Protein AF-A0A1Z1VTU1-F1 (afdb_monomer_lite)

InterPro domains:
  IPR014729 Rossmann-like alpha/beta/alpha sandwich fold [G3DSA:3.40.50.620] (1-126)
  IPR020058 Glutamyl/glutaminyl-tRNA synthetase, class Ib, catalytic domain [PF00749] (2-124)
  IPR050132 Glutamine/Glutamate--tRNA Ligase [PTHR43097] (2-126)

pLDDT: mean 95.73, std 4.31, range [68.19, 98.81]

Structure (mmCIF, N/CA/C/O backbone):
data_AF-A0A1Z1VTU1-F1
#
_entry.id   AF-A0A1Z1VTU1-F1
#
loop_
_atom_site.group_PDB
_atom_site.id
_atom_site.type_symbol
_atom_site.label_atom_id
_atom_site.label_alt_id
_atom_site.label_comp_id
_atom_site.label_asym_id
_atom_site.label_entity_id
_atom_site.label_seq_id
_atom_site.pdbx_PDB_ins_code
_atom_site.Cartn_x
_atom_site.Cartn_y
_atom_site.Cartn_z
_atom_site.occupancy
_atom_site.B_iso_or_equiv
_atom_site.auth_seq_id
_atom_site.auth_comp_id
_atom_site.auth_asym_id
_atom_site.auth_atom_id
_atom_site.pdbx_PDB_model_num
ATOM 1 N N . ASP A 1 1 ? 10.986 10.347 -17.636 1.00 68.19 1 ASP A N 1
ATOM 2 C CA . ASP A 1 1 ? 11.043 9.026 -16.972 1.00 68.19 1 ASP A CA 1
ATOM 3 C C . ASP A 1 1 ? 11.805 7.972 -17.765 1.00 68.19 1 ASP A C 1
ATOM 5 O O . ASP A 1 1 ? 12.760 7.448 -17.206 1.00 68.19 1 ASP A O 1
ATOM 9 N N . GLN A 1 2 ? 11.509 7.728 -19.052 1.00 86.62 2 GLN A N 1
ATOM 10 C CA . GLN A 1 2 ? 12.341 6.843 -19.897 1.00 86.62 2 GLN A CA 1
ATOM 11 C C . GLN A 1 2 ? 13.813 7.288 -19.969 1.00 86.62 2 GLN A C 1
ATOM 13 O O . GLN A 1 2 ? 14.711 6.467 -19.857 1.00 86.62 2 GLN A O 1
ATOM 18 N N . GLU A 1 3 ? 14.056 8.599 -20.038 1.00 90.94 3 GLU A N 1
ATOM 19 C CA . GLU A 1 3 ? 15.402 9.187 -20.005 1.00 90.94 3 GLU A CA 1
ATOM 20 C C . GLU A 1 3 ? 16.240 8.714 -18.803 1.00 90.94 3 GLU A C 1
ATOM 22 O O . GLU A 1 3 ? 17.415 8.395 -18.958 1.00 90.94 3 GLU A O 1
ATOM 27 N N . TYR A 1 4 ? 15.639 8.610 -17.610 1.00 93.06 4 TYR A N 1
ATOM 28 C CA . TYR A 1 4 ? 16.348 8.131 -16.421 1.00 93.06 4 TYR A CA 1
ATOM 29 C C . TYR A 1 4 ? 16.617 6.628 -16.484 1.00 93.06 4 TYR A C 1
ATOM 31 O O . TYR A 1 4 ? 17.681 6.186 -16.061 1.00 93.06 4 TYR A O 1
ATOM 39 N N . ILE A 1 5 ? 15.675 5.846 -17.022 1.00 92.56 5 ILE A N 1
ATOM 40 C CA . ILE A 1 5 ? 15.856 4.404 -17.236 1.00 92.56 5 ILE A CA 1
ATOM 41 C C . ILE A 1 5 ? 17.046 4.179 -18.178 1.00 92.56 5 ILE A C 1
ATOM 43 O O . ILE A 1 5 ? 17.953 3.414 -17.850 1.00 92.56 5 ILE A O 1
ATOM 47 N N . ASP A 1 6 ? 17.082 4.906 -19.294 1.00 93.50 6 ASP A N 1
ATOM 48 C CA . ASP A 1 6 ? 18.135 4.801 -20.304 1.00 93.50 6 ASP A CA 1
ATOM 49 C C . ASP A 1 6 ? 19.498 5.250 -19.757 1.00 93.50 6 ASP A C 1
ATOM 51 O O . ASP A 1 6 ? 20.504 4.569 -19.973 1.00 93.50 6 ASP A O 1
ATOM 55 N N . ALA A 1 7 ? 19.536 6.353 -19.000 1.00 96.56 7 ALA A N 1
ATOM 56 C CA . ALA A 1 7 ? 20.755 6.847 -18.363 1.00 96.56 7 ALA A CA 1
ATOM 57 C C . ALA A 1 7 ? 21.319 5.840 -17.348 1.00 96.56 7 ALA A C 1
ATOM 59 O O . ALA A 1 7 ? 22.492 5.481 -17.432 1.00 96.56 7 ALA A O 1
ATOM 60 N N . ILE A 1 8 ? 20.479 5.300 -16.454 1.00 96.38 8 ILE A N 1
ATOM 61 C CA . ILE A 1 8 ? 20.899 4.288 -15.470 1.00 96.38 8 ILE A CA 1
ATOM 62 C C . ILE A 1 8 ? 21.429 3.034 -16.179 1.00 96.38 8 ILE A C 1
ATOM 64 O O . ILE A 1 8 ? 22.465 2.489 -15.796 1.00 96.38 8 ILE A O 1
ATOM 68 N N . MET A 1 9 ? 20.750 2.577 -17.235 1.00 95.25 9 MET A N 1
ATOM 69 C CA . MET A 1 9 ? 21.202 1.435 -18.034 1.00 95.25 9 MET A CA 1
ATOM 70 C C . MET A 1 9 ? 22.551 1.699 -18.712 1.00 95.25 9 MET A C 1
ATOM 72 O O . MET A 1 9 ? 23.392 0.797 -18.770 1.00 95.25 9 MET A O 1
ATOM 76 N N . SER A 1 10 ? 22.760 2.915 -19.222 1.00 96.38 10 SER A N 1
ATOM 77 C CA . SER A 1 10 ? 24.025 3.338 -19.824 1.00 96.38 10 SER A CA 1
ATOM 78 C C . SER A 1 10 ? 25.156 3.355 -18.796 1.00 96.38 10 SER A C 1
ATOM 80 O O . SER A 1 10 ? 26.218 2.795 -19.061 1.00 96.38 10 SER A O 1
ATOM 82 N N . ASP A 1 11 ? 24.925 3.918 -17.610 1.00 98.00 11 ASP A N 1
ATOM 83 C CA . ASP A 1 11 ? 25.935 4.022 -16.553 1.00 98.00 11 ASP A CA 1
ATOM 84 C C . ASP A 1 11 ? 26.357 2.646 -16.018 1.00 98.00 11 ASP A C 1
ATOM 86 O O . ASP A 1 11 ? 27.548 2.384 -15.840 1.00 98.00 11 ASP A O 1
ATOM 90 N N . VAL A 1 12 ? 25.409 1.721 -15.826 1.00 97.38 12 VAL A N 1
ATOM 91 C CA . VAL A 1 12 ? 25.713 0.339 -15.404 1.00 97.38 12 VAL A CA 1
ATOM 92 C C . VAL A 1 12 ? 26.585 -0.378 -16.438 1.00 97.38 12 VAL A C 1
ATOM 94 O O . VAL A 1 12 ? 27.570 -1.023 -16.070 1.00 97.38 12 VAL A O 1
ATOM 97 N N . LYS A 1 13 ? 26.265 -0.226 -17.730 1.00 96.12 13 LYS A N 1
ATOM 98 C CA . LYS A 1 13 ? 27.082 -0.778 -18.821 1.00 96.12 13 LYS A CA 1
ATOM 99 C C . LYS A 1 13 ? 28.453 -0.116 -18.900 1.00 96.12 13 LYS A C 1
ATOM 101 O O . LYS A 1 13 ? 29.446 -0.802 -19.120 1.00 96.12 13 LYS A O 1
ATOM 106 N N . TRP A 1 14 ? 28.522 1.200 -18.706 1.00 97.75 14 TRP A N 1
ATOM 107 C CA . TRP A 1 14 ? 29.776 1.954 -18.702 1.00 97.75 14 TRP A CA 1
ATOM 108 C C . TRP A 1 14 ? 30.715 1.502 -17.576 1.00 97.75 14 TRP A C 1
ATOM 110 O O . TRP A 1 14 ? 31.920 1.393 -17.792 1.00 97.75 14 TRP A O 1
ATOM 120 N N . LEU A 1 15 ? 30.166 1.135 -16.413 1.00 98.25 15 LEU A N 1
ATOM 121 C CA . LEU A 1 15 ? 30.915 0.515 -15.314 1.00 98.25 15 LEU A CA 1
ATOM 122 C C . LEU A 1 15 ? 31.412 -0.913 -15.624 1.00 98.25 15 LEU A C 1
ATOM 124 O O . LEU A 1 15 ? 32.138 -1.488 -14.814 1.00 98.25 15 LEU A O 1
ATOM 128 N N . GLY A 1 16 ? 31.054 -1.484 -16.778 1.00 97.38 16 GLY A N 1
ATOM 129 C CA . GLY A 1 16 ? 31.485 -2.811 -17.220 1.00 97.38 16 GLY A CA 1
ATOM 130 C C . GLY A 1 16 ? 30.653 -3.964 -16.659 1.00 97.38 16 GLY A C 1
ATOM 131 O O . GLY A 1 16 ? 31.107 -5.106 -16.700 1.00 97.38 16 GLY A O 1
ATOM 132 N N . PHE A 1 17 ? 29.458 -3.686 -16.125 1.00 97.69 17 PHE A N 1
ATOM 133 C CA . PHE A 1 17 ? 28.549 -4.712 -15.617 1.00 97.69 17 PHE A CA 1
ATOM 134 C C . PHE A 1 17 ? 27.454 -5.061 -16.626 1.00 97.69 17 PHE A C 1
ATOM 136 O O . PHE A 1 17 ? 26.939 -4.208 -17.349 1.00 97.69 17 PHE A O 1
ATOM 143 N N . GLU A 1 18 ? 27.041 -6.326 -16.601 1.00 95.12 18 GLU A N 1
ATOM 144 C CA . GLU A 1 18 ? 25.899 -6.843 -17.351 1.00 95.12 18 GLU A CA 1
ATOM 145 C C . GLU A 1 18 ? 24.866 -7.413 -16.376 1.00 95.12 18 GLU A C 1
ATOM 147 O O . GLU A 1 18 ? 25.208 -8.070 -15.390 1.00 95.12 18 GLU A O 1
ATOM 152 N N . TRP A 1 19 ? 23.585 -7.155 -16.634 1.00 95.31 19 TRP A N 1
ATOM 153 C CA . TRP A 1 19 ? 22.495 -7.754 -15.870 1.00 95.31 19 TRP A CA 1
ATOM 154 C C . TRP A 1 19 ? 22.101 -9.113 -16.451 1.00 95.31 19 TRP A C 1
ATOM 156 O O . TRP A 1 19 ? 22.267 -9.392 -17.637 1.00 95.31 19 TRP A O 1
ATOM 166 N N . ALA A 1 20 ? 21.538 -9.968 -15.603 1.00 96.00 20 ALA A N 1
ATOM 167 C CA . ALA A 1 20 ? 21.076 -11.281 -16.019 1.00 96.00 20 ALA A CA 1
ATOM 168 C C . ALA A 1 20 ? 19.733 -11.186 -16.765 1.00 96.00 20 ALA A C 1
ATOM 170 O O . ALA A 1 20 ? 18.701 -10.873 -16.170 1.00 96.00 20 ALA A O 1
ATOM 171 N N . GLY A 1 21 ? 19.741 -11.526 -18.054 1.00 94.12 21 GLY A N 1
ATOM 172 C CA . GLY A 1 21 ? 18.537 -11.580 -18.884 1.00 94.12 21 GLY A CA 1
ATOM 173 C C . GLY A 1 21 ? 17.987 -10.196 -19.233 1.00 94.12 21 GLY A C 1
ATOM 174 O O . GLY A 1 21 ? 18.737 -9.276 -19.546 1.00 94.12 21 GLY A O 1
ATOM 175 N N . GLU A 1 22 ? 16.664 -10.059 -19.225 1.00 93.31 22 GLU A N 1
ATOM 176 C CA . GLU A 1 22 ? 15.991 -8.802 -19.559 1.00 93.31 22 GLU A CA 1
ATOM 177 C C . GLU A 1 22 ? 15.899 -7.851 -18.362 1.00 93.31 22 GLU A C 1
ATOM 179 O O . GLU A 1 22 ? 15.805 -8.284 -17.207 1.00 93.31 22 GLU A O 1
ATOM 184 N N . VAL A 1 23 ? 15.860 -6.547 -18.656 1.00 93.50 23 VAL A N 1
ATOM 185 C CA . VAL A 1 23 ? 15.583 -5.503 -17.662 1.00 93.50 23 VAL A CA 1
ATOM 186 C C . VAL A 1 23 ? 14.229 -5.781 -17.019 1.00 93.50 23 VAL A C 1
ATOM 188 O O . VAL A 1 23 ? 13.234 -6.030 -17.700 1.00 93.50 23 VAL A O 1
ATOM 191 N N . ARG A 1 24 ? 14.194 -5.751 -15.687 1.00 93.88 24 ARG A N 1
ATOM 192 C CA . ARG A 1 24 ? 12.970 -5.974 -14.918 1.00 93.88 24 ARG A CA 1
ATOM 193 C C . ARG A 1 24 ? 12.428 -4.653 -14.421 1.00 93.88 24 ARG A C 1
ATOM 195 O O . ARG A 1 24 ? 13.170 -3.842 -13.873 1.00 93.88 24 ARG A O 1
ATOM 202 N N . TYR A 1 25 ? 11.118 -4.500 -14.535 1.00 93.50 25 TYR A N 1
ATOM 203 C CA . TYR A 1 25 ? 10.405 -3.350 -14.003 1.00 93.50 25 TYR A CA 1
ATOM 204 C C . TYR A 1 25 ? 9.489 -3.813 -12.883 1.00 93.50 25 TYR A C 1
ATOM 206 O O . TYR A 1 25 ? 8.793 -4.815 -13.021 1.00 93.50 25 TYR A O 1
ATOM 214 N N . ALA A 1 26 ? 9.447 -3.072 -11.775 1.00 91.56 26 ALA A N 1
ATOM 215 C CA . ALA A 1 26 ? 8.497 -3.360 -10.701 1.00 91.56 26 ALA A CA 1
ATOM 216 C C . ALA A 1 26 ? 7.041 -3.345 -11.210 1.00 91.56 26 ALA A C 1
ATOM 218 O O . ALA A 1 26 ? 6.212 -4.114 -10.728 1.00 91.56 26 ALA A O 1
ATOM 219 N N . SER A 1 27 ? 6.757 -2.531 -12.233 1.00 91.12 27 SER A N 1
ATOM 220 C CA . SER A 1 27 ? 5.456 -2.447 -12.898 1.00 91.12 27 SER A CA 1
ATOM 221 C C . SER A 1 27 ? 5.011 -3.743 -13.574 1.00 91.12 27 SER A C 1
ATOM 223 O O . SER A 1 27 ? 3.813 -4.012 -13.610 1.00 91.12 27 SER A O 1
ATOM 225 N N . GLN A 1 28 ? 5.942 -4.600 -14.013 1.00 93.12 28 GLN A N 1
ATOM 226 C CA . GLN A 1 28 ? 5.615 -5.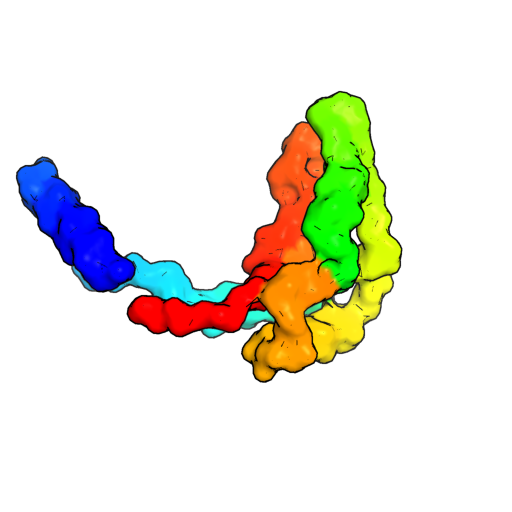931 -14.547 1.00 93.12 28 GLN A CA 1
ATOM 227 C C . GLN A 1 28 ? 4.952 -6.836 -13.497 1.00 93.12 28 GLN A C 1
ATOM 229 O O . GLN A 1 28 ? 4.327 -7.829 -13.853 1.00 93.12 28 GLN A O 1
ATOM 234 N N . TYR A 1 29 ? 5.072 -6.499 -12.211 1.00 95.88 29 TYR A N 1
ATOM 235 C CA . TYR A 1 29 ? 4.522 -7.272 -11.102 1.00 95.88 29 TYR A CA 1
ATOM 236 C C . TYR A 1 29 ? 3.318 -6.591 -10.440 1.00 95.88 29 TYR A C 1
ATOM 238 O O . TYR A 1 29 ? 2.899 -7.036 -9.376 1.00 95.88 29 TYR A O 1
ATOM 246 N N . PHE A 1 30 ? 2.741 -5.528 -11.015 1.00 95.31 30 PHE A N 1
ATOM 247 C CA . PHE A 1 30 ? 1.614 -4.828 -10.381 1.00 95.31 30 PHE A CA 1
ATOM 248 C C . PHE A 1 30 ? 0.396 -5.720 -10.144 1.00 95.31 30 PHE A C 1
ATOM 250 O O . PHE A 1 30 ? -0.189 -5.644 -9.062 1.00 95.31 30 PHE A O 1
ATOM 257 N N . ASP A 1 31 ? 0.058 -6.596 -11.090 1.00 95.69 31 ASP A N 1
ATOM 258 C CA . ASP A 1 31 ? -1.027 -7.563 -10.901 1.00 95.69 31 ASP A CA 1
ATOM 259 C C . ASP A 1 31 ? -0.701 -8.537 -9.761 1.00 95.69 31 ASP A C 1
ATOM 261 O O . ASP A 1 31 ? -1.506 -8.731 -8.854 1.00 95.69 31 ASP A O 1
ATOM 265 N N . GLN A 1 32 ? 0.533 -9.048 -9.716 1.00 97.50 32 GLN A N 1
ATOM 266 C CA . GLN A 1 32 ? 0.973 -9.955 -8.656 1.00 97.50 32 GLN A CA 1
ATOM 267 C C . GLN A 1 32 ? 0.965 -9.295 -7.267 1.00 97.50 32 GLN A C 1
ATOM 269 O O . GLN A 1 32 ? 0.555 -9.917 -6.284 1.00 97.50 32 GLN A O 1
ATOM 274 N N . LEU A 1 33 ? 1.422 -8.043 -7.175 1.00 97.88 33 LEU A N 1
ATOM 275 C CA . LEU A 1 33 ? 1.400 -7.260 -5.940 1.00 97.88 33 LEU A CA 1
ATOM 276 C C . LEU A 1 33 ? -0.042 -7.002 -5.481 1.00 97.88 33 LEU A C 1
ATOM 278 O O . LEU A 1 33 ? -0.322 -7.060 -4.282 1.00 97.88 33 LEU A O 1
ATOM 282 N N . HIS A 1 34 ? -0.957 -6.765 -6.425 1.00 98.12 34 HIS A N 1
ATOM 283 C CA . HIS A 1 34 ? -2.373 -6.571 -6.134 1.00 98.12 34 HIS A CA 1
ATOM 284 C C . HIS A 1 34 ? -3.000 -7.861 -5.596 1.00 98.12 34 HIS A C 1
ATOM 286 O O . HIS A 1 34 ? -3.708 -7.829 -4.590 1.00 98.12 34 HIS A O 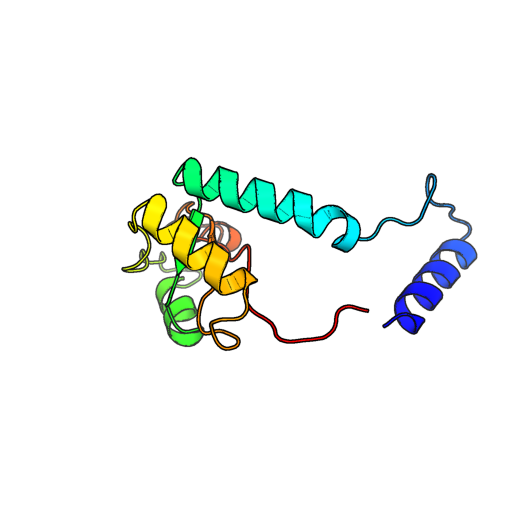1
ATOM 292 N N . ASP A 1 35 ? -2.694 -9.001 -6.209 1.00 98.31 35 ASP A N 1
ATOM 293 C CA . ASP A 1 35 ? -3.187 -10.299 -5.753 1.00 98.31 35 ASP A CA 1
ATOM 294 C C . ASP A 1 35 ? -2.679 -10.628 -4.345 1.00 98.31 35 ASP A C 1
ATOM 296 O O . ASP A 1 35 ? -3.451 -11.057 -3.487 1.00 98.31 35 ASP A O 1
ATOM 300 N N . TRP A 1 36 ? -1.411 -10.336 -4.042 1.00 98.50 36 TRP A N 1
ATOM 301 C CA . TRP A 1 36 ? -0.895 -10.478 -2.678 1.00 98.50 36 TRP A CA 1
ATOM 302 C C . TRP A 1 36 ? -1.560 -9.527 -1.684 1.00 98.50 36 TRP A C 1
ATOM 304 O O . TRP A 1 36 ? -1.807 -9.924 -0.547 1.00 98.50 36 TRP A O 1
ATOM 314 N N . ALA A 1 37 ? -1.890 -8.298 -2.084 1.00 98.50 37 ALA A N 1
ATOM 315 C CA . ALA A 1 3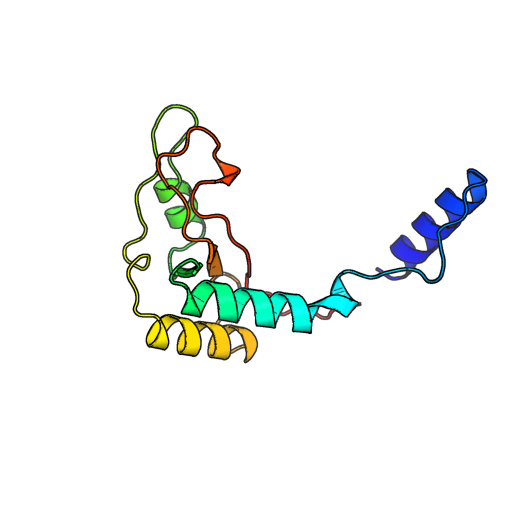7 ? -2.650 -7.388 -1.234 1.00 98.50 37 ALA A CA 1
ATOM 316 C C . ALA A 1 37 ? -4.041 -7.951 -0.905 1.00 98.50 37 ALA A C 1
ATOM 318 O O . ALA A 1 37 ? -4.445 -7.941 0.258 1.00 98.50 37 ALA A O 1
ATOM 319 N N . VAL A 1 38 ? -4.736 -8.518 -1.896 1.00 98.62 38 VAL A N 1
ATOM 320 C CA . VAL A 1 38 ? -6.018 -9.211 -1.698 1.00 98.62 38 VAL A CA 1
ATOM 321 C C . VAL A 1 38 ? -5.870 -10.396 -0.736 1.00 98.62 38 VAL A C 1
ATOM 323 O O . VAL A 1 38 ? -6.677 -10.539 0.182 1.00 98.62 38 VAL A O 1
ATOM 326 N N . GLU A 1 39 ? -4.829 -11.217 -0.882 1.00 98.62 39 GLU A N 1
ATOM 327 C CA . GLU A 1 39 ? -4.563 -12.334 0.037 1.00 98.62 39 GLU A CA 1
ATOM 328 C C . GLU A 1 39 ? -4.261 -11.861 1.468 1.00 98.62 39 GLU A C 1
ATOM 330 O O . GLU A 1 39 ? -4.751 -12.446 2.437 1.00 98.62 39 GLU A O 1
ATOM 335 N N . LEU A 1 40 ? -3.525 -10.757 1.634 1.00 98.69 40 LEU A N 1
ATOM 336 C CA . LEU A 1 40 ? -3.297 -10.158 2.950 1.00 98.69 40 LEU A CA 1
ATOM 337 C C . LEU A 1 40 ? -4.598 -9.658 3.586 1.00 98.69 40 LEU A C 1
ATOM 339 O O . LEU A 1 40 ? -4.790 -9.856 4.787 1.00 98.69 40 LEU A O 1
ATOM 343 N N . ILE A 1 41 ? -5.500 -9.056 2.806 1.00 98.75 41 ILE A N 1
ATOM 344 C CA . ILE A 1 41 ? -6.820 -8.629 3.292 1.00 98.75 41 ILE A CA 1
ATOM 345 C C . ILE A 1 41 ? -7.634 -9.845 3.749 1.00 98.75 41 ILE A C 1
ATOM 347 O O . ILE A 1 41 ? -8.132 -9.855 4.875 1.00 98.75 41 ILE A O 1
ATOM 351 N N . LYS A 1 42 ? -7.716 -10.903 2.928 1.00 98.62 42 LYS A N 1
ATOM 352 C CA . LYS A 1 42 ? -8.421 -12.152 3.278 1.00 98.62 42 LYS A CA 1
ATOM 353 C C . LYS A 1 42 ? -7.872 -12.801 4.547 1.00 98.62 42 LYS A C 1
ATOM 355 O O . LYS A 1 42 ? -8.636 -13.337 5.344 1.00 98.62 42 LYS A O 1
ATOM 360 N N . ALA A 1 43 ? -6.561 -12.719 4.763 1.00 98.44 43 ALA A N 1
ATOM 361 C CA . ALA A 1 43 ? -5.902 -13.217 5.966 1.00 98.44 43 ALA A CA 1
ATOM 362 C C . ALA A 1 43 ? -6.059 -12.296 7.196 1.00 98.44 43 ALA A C 1
ATOM 364 O O . ALA A 1 43 ? -5.479 -12.585 8.244 1.00 98.44 43 ALA A O 1
ATOM 365 N N . GLY A 1 44 ? -6.774 -11.168 7.084 1.00 98.06 44 GLY A N 1
ATOM 366 C CA . GLY A 1 44 ? -6.912 -10.169 8.149 1.00 98.06 44 GLY A CA 1
ATOM 367 C C . GLY A 1 44 ? -5.620 -9.400 8.452 1.00 98.06 44 GLY A C 1
ATOM 368 O O . GLY A 1 44 ? -5.511 -8.759 9.496 1.00 98.06 44 GLY A O 1
ATOM 369 N N . LYS A 1 45 ? -4.632 -9.470 7.552 1.00 98.56 45 LYS A N 1
ATOM 370 C CA . LYS A 1 45 ? -3.290 -8.879 7.677 1.00 98.56 45 LYS A CA 1
ATOM 371 C C . LYS A 1 45 ? -3.133 -7.565 6.918 1.00 98.56 45 LYS A C 1
ATOM 373 O O . LYS A 1 45 ? -2.042 -7.001 6.908 1.00 98.56 45 LYS A O 1
ATOM 378 N N . ALA A 1 46 ? -4.190 -7.065 6.294 1.00 98.69 46 ALA A N 1
ATOM 379 C CA . ALA A 1 46 ? -4.234 -5.734 5.711 1.00 98.69 46 ALA A CA 1
ATOM 380 C C . ALA A 1 46 ? -5.639 -5.141 5.843 1.00 98.69 46 ALA A C 1
ATOM 382 O O . ALA A 1 46 ? -6.620 -5.879 5.927 1.00 98.69 46 ALA A O 1
ATOM 383 N N . TYR A 1 47 ? -5.717 -3.814 5.886 1.00 98.81 47 TYR A N 1
ATOM 384 C CA . TYR A 1 47 ? -6.970 -3.068 5.972 1.00 98.81 47 TYR A CA 1
ATOM 385 C C . TYR A 1 47 ? -6.854 -1.728 5.245 1.00 98.81 47 TYR A C 1
ATOM 387 O O . TYR A 1 47 ? -5.760 -1.168 5.121 1.00 98.81 47 TYR A O 1
ATOM 395 N N . VAL A 1 48 ? -7.983 -1.224 4.755 1.00 98.69 48 VAL A N 1
ATOM 396 C CA . VAL A 1 48 ? -8.089 0.115 4.180 1.00 98.69 48 VAL A CA 1
ATOM 397 C C . VAL A 1 48 ? -8.254 1.117 5.313 1.00 98.69 48 VAL A C 1
ATOM 399 O O . VAL A 1 48 ? -9.101 0.939 6.188 1.00 98.69 48 VAL A O 1
ATOM 402 N N . ASP A 1 49 ? -7.443 2.166 5.292 1.00 98.31 49 ASP A N 1
ATOM 403 C CA . ASP A 1 49 ? -7.416 3.224 6.291 1.00 98.31 49 ASP A CA 1
ATOM 404 C C . ASP A 1 49 ? -7.848 4.554 5.665 1.00 98.31 49 ASP A C 1
ATOM 406 O O . ASP A 1 49 ? -7.338 4.946 4.610 1.00 98.31 49 ASP A O 1
ATOM 410 N N . ASP A 1 50 ? -8.774 5.234 6.341 1.00 97.44 50 ASP A N 1
ATOM 411 C CA . ASP A 1 50 ? -9.365 6.510 5.910 1.00 97.44 50 ASP A CA 1
ATOM 412 C C . ASP A 1 50 ? -8.784 7.700 6.703 1.00 97.44 50 ASP A C 1
ATOM 414 O O . ASP A 1 50 ? -9.253 8.829 6.570 1.00 97.44 50 ASP A O 1
ATOM 418 N N . LEU A 1 51 ? -7.782 7.466 7.564 1.00 96.94 51 LEU A N 1
ATOM 419 C CA . LEU A 1 51 ? -7.077 8.550 8.249 1.00 96.94 51 LEU A CA 1
ATOM 420 C C . LEU A 1 51 ? -6.387 9.467 7.235 1.00 96.94 51 LEU A C 1
ATOM 422 O O . LEU A 1 51 ? -5.671 8.996 6.346 1.00 96.94 51 LEU A O 1
ATOM 426 N N . THR A 1 52 ? -6.519 10.781 7.432 1.00 95.38 52 THR A N 1
ATOM 427 C CA . THR A 1 52 ? -5.757 11.754 6.637 1.00 95.38 52 THR A CA 1
ATOM 428 C C . THR A 1 52 ? -4.251 11.580 6.879 1.00 95.38 52 THR A C 1
ATOM 430 O O . THR A 1 52 ? -3.852 11.024 7.908 1.00 95.38 52 THR A O 1
ATOM 433 N N . PRO A 1 53 ? -3.372 12.067 5.986 1.00 91.75 53 PRO A N 1
ATOM 434 C CA . PRO A 1 53 ? -1.924 12.010 6.199 1.00 91.75 53 PRO A CA 1
ATOM 435 C C . PRO A 1 53 ? -1.467 12.593 7.549 1.00 91.75 53 PRO A C 1
ATOM 437 O O . PRO A 1 53 ? -0.555 12.056 8.185 1.00 91.75 53 PRO A O 1
ATOM 440 N N . GLU A 1 54 ? -2.123 13.655 8.018 1.00 93.94 54 GLU A N 1
ATOM 441 C CA . GLU A 1 54 ? -1.860 14.302 9.306 1.00 93.94 54 GLU A CA 1
ATOM 442 C C . GLU A 1 54 ? -2.264 13.385 10.462 1.00 93.94 54 GLU A C 1
ATOM 444 O O . GLU A 1 54 ? -1.445 13.089 11.335 1.00 93.94 54 GLU A O 1
ATOM 449 N N . GLN A 1 55 ? -3.485 12.846 10.422 1.00 96.19 55 GLN A N 1
ATOM 450 C CA . GLN A 1 55 ? -3.963 11.907 11.435 1.00 96.19 55 GLN A CA 1
ATOM 451 C C . GLN A 1 55 ? -3.109 10.634 11.454 1.00 96.19 55 GLN A C 1
ATOM 453 O O . GLN A 1 55 ? -2.699 10.167 12.510 1.00 96.19 55 GLN A O 1
ATOM 458 N N . ALA A 1 56 ? -2.755 10.089 10.293 1.00 94.25 56 ALA A N 1
ATOM 459 C CA . ALA A 1 56 ? -1.869 8.939 10.167 1.00 94.25 56 ALA A CA 1
ATOM 460 C C . ALA A 1 56 ? -0.516 9.156 10.863 1.00 94.25 56 ALA A C 1
ATOM 462 O O . ALA A 1 56 ? 0.025 8.226 11.467 1.00 94.25 56 ALA A O 1
ATOM 463 N N . ARG A 1 57 ? 0.040 10.372 10.782 1.00 93.88 57 ARG A N 1
ATOM 464 C CA . ARG A 1 57 ? 1.282 10.741 11.468 1.00 93.88 57 ARG A CA 1
ATOM 465 C C . ARG A 1 57 ? 1.087 10.800 12.981 1.00 93.88 57 ARG A C 1
ATOM 467 O O . ARG A 1 57 ? 1.927 10.269 13.700 1.00 93.88 57 ARG A O 1
ATOM 474 N N . GLU A 1 58 ? -0.010 11.382 13.456 1.00 95.88 58 GLU A N 1
ATOM 475 C CA . GLU A 1 58 ? -0.347 11.413 14.886 1.00 95.88 58 GLU A CA 1
ATOM 476 C C . GLU A 1 58 ? -0.560 10.005 15.458 1.00 95.88 58 GLU A C 1
ATOM 478 O O . GLU A 1 58 ? -0.071 9.678 16.536 1.00 95.88 58 GLU A O 1
ATOM 483 N N . TYR A 1 59 ? -1.255 9.139 14.719 1.00 96.56 59 TYR A N 1
ATOM 484 C CA . TYR A 1 59 ? -1.527 7.762 15.130 1.00 96.56 59 TYR A CA 1
ATOM 485 C C . TYR A 1 59 ? -0.271 6.887 15.116 1.00 96.56 59 TYR A C 1
ATOM 487 O O . TYR A 1 59 ? -0.195 5.922 15.872 1.00 96.56 59 TYR A O 1
ATOM 495 N N . ARG A 1 60 ? 0.741 7.226 14.308 1.00 94.88 60 ARG A N 1
ATOM 496 C CA . ARG A 1 60 ? 2.016 6.492 14.261 1.00 94.88 60 ARG A CA 1
ATOM 497 C C . ARG A 1 60 ? 2.840 6.645 15.548 1.00 94.88 60 ARG A C 1
ATOM 499 O O . ARG A 1 60 ? 3.703 5.802 15.805 1.00 94.88 60 ARG A O 1
ATOM 506 N N . GLY A 1 61 ? 2.581 7.675 16.353 1.00 94.44 61 GLY A N 1
ATOM 507 C CA . GLY A 1 61 ? 3.381 7.997 17.533 1.00 94.44 61 GLY A CA 1
ATOM 508 C C . GLY A 1 61 ? 4.765 8.538 17.163 1.00 94.44 61 GLY A C 1
ATOM 509 O O . GLY A 1 61 ? 4.997 9.018 16.050 1.00 94.44 61 GLY A O 1
ATOM 510 N N . THR A 1 62 ? 5.707 8.450 18.098 1.00 93.62 62 THR A N 1
ATOM 511 C CA . THR A 1 62 ? 7.062 9.006 17.959 1.00 93.62 62 THR A CA 1
ATOM 512 C C . THR A 1 62 ? 8.131 7.929 18.170 1.00 93.62 62 THR A C 1
ATOM 514 O O . THR A 1 62 ? 7.824 6.744 18.309 1.00 93.62 62 THR A O 1
ATOM 517 N N . LEU A 1 63 ? 9.408 8.325 18.188 1.00 91.62 63 LEU A N 1
ATOM 518 C CA . LEU A 1 63 ? 10.510 7.423 18.545 1.00 91.62 63 LEU A CA 1
ATOM 519 C C . LEU A 1 63 ? 10.443 6.962 20.011 1.00 91.62 63 LEU A C 1
ATOM 521 O O . LEU A 1 63 ? 11.010 5.926 20.342 1.00 91.62 63 LEU A O 1
ATOM 525 N N . THR A 1 64 ? 9.755 7.713 20.876 1.00 91.75 64 THR A N 1
ATOM 526 C CA . THR A 1 64 ? 9.646 7.434 22.316 1.00 91.75 64 THR A CA 1
ATOM 527 C C . THR A 1 64 ? 8.247 6.998 22.740 1.00 91.75 64 THR A C 1
ATOM 529 O O . THR A 1 64 ? 8.107 6.339 23.765 1.00 91.75 64 THR A O 1
ATOM 532 N N . GLU A 1 65 ? 7.215 7.332 21.963 1.00 94.81 65 GLU A N 1
ATOM 533 C CA . GLU A 1 65 ? 5.820 6.992 22.256 1.00 94.81 65 GLU A CA 1
ATOM 534 C C . GLU A 1 65 ? 5.275 5.976 21.239 1.00 94.81 65 GLU A C 1
ATOM 536 O O . GLU A 1 65 ? 5.487 6.146 20.027 1.00 94.81 65 GLU A O 1
ATOM 541 N N . PRO A 1 66 ? 4.574 4.919 21.695 1.00 95.62 66 PRO A N 1
ATOM 542 C CA . PRO A 1 66 ? 3.967 3.944 20.799 1.00 95.62 66 PRO A CA 1
ATOM 543 C C . PRO A 1 66 ? 2.861 4.585 19.955 1.00 95.62 66 PRO A C 1
ATOM 545 O O . PRO A 1 66 ? 2.243 5.577 20.345 1.00 95.62 66 PRO A O 1
ATOM 548 N N . GLY A 1 67 ? 2.602 4.002 18.787 1.00 96.38 67 GLY A N 1
ATOM 549 C CA . GLY A 1 67 ? 1.442 4.362 17.986 1.00 96.38 67 GLY A CA 1
ATOM 550 C C . GLY A 1 67 ? 0.143 3.822 18.585 1.00 96.38 67 GLY A C 1
ATOM 551 O O . GLY A 1 67 ? 0.137 2.973 19.477 1.00 96.38 67 GLY A O 1
ATOM 552 N N . LYS A 1 68 ? -0.979 4.293 18.049 1.00 97.31 68 LYS A N 1
ATOM 553 C CA . LYS A 1 68 ? -2.332 3.841 18.389 1.00 97.31 68 LYS A CA 1
ATOM 554 C C . LYS A 1 68 ? -3.026 3.284 17.153 1.00 97.31 68 LYS A C 1
ATOM 556 O O . LYS A 1 68 ? -2.828 3.777 16.045 1.00 97.31 68 LYS A O 1
ATOM 561 N N . ASN A 1 69 ? -3.858 2.267 17.349 1.00 98.00 69 ASN A N 1
ATOM 562 C CA . ASN A 1 69 ? -4.626 1.668 16.262 1.00 98.00 69 ASN A CA 1
ATOM 563 C C . ASN A 1 69 ? -5.572 2.695 15.627 1.00 98.00 69 ASN A C 1
ATOM 565 O O . ASN A 1 69 ? -6.243 3.448 16.336 1.00 98.00 69 ASN A O 1
ATOM 569 N N . SER A 1 70 ? -5.634 2.700 14.293 1.00 97.50 70 SER A N 1
ATOM 570 C CA . SER A 1 70 ? -6.663 3.434 13.552 1.00 97.50 70 SER A CA 1
ATOM 571 C C . SER A 1 70 ? -8.059 2.920 13.940 1.00 97.50 70 SER A C 1
ATOM 573 O O . SER A 1 70 ? -8.217 1.709 14.129 1.00 97.50 70 SER A O 1
ATOM 575 N N . PRO A 1 71 ? -9.092 3.782 14.013 1.00 97.75 71 PRO A N 1
ATOM 576 C CA . PRO A 1 71 ? -10.475 3.331 14.187 1.00 97.75 71 PRO A CA 1
ATOM 577 C C . PRO A 1 71 ? -10.942 2.398 13.056 1.00 97.75 71 PRO A C 1
ATOM 579 O O . PRO A 1 71 ? -11.854 1.603 13.257 1.00 97.75 71 PRO A O 1
ATOM 582 N N . PHE A 1 72 ? -10.290 2.446 11.891 1.00 97.94 72 PHE A N 1
ATOM 583 C CA . PHE A 1 72 ? -10.603 1.616 10.725 1.00 97.94 72 PHE A CA 1
ATOM 584 C C . PHE A 1 72 ? -9.849 0.275 10.712 1.00 97.94 72 PHE A C 1
ATOM 586 O O . PHE A 1 72 ? -10.055 -0.550 9.824 1.00 97.94 72 PHE A O 1
ATOM 593 N N . ARG A 1 73 ? -8.978 0.025 11.699 1.00 98.19 73 ARG A N 1
ATOM 594 C CA . ARG A 1 73 ? -8.103 -1.158 11.732 1.00 98.19 73 ARG A CA 1
ATOM 595 C C . ARG A 1 73 ? -8.859 -2.481 11.803 1.00 98.19 73 ARG A C 1
ATOM 597 O O . ARG A 1 73 ? -8.390 -3.483 11.267 1.00 98.19 73 ARG A O 1
ATOM 604 N N . GLU A 1 74 ? -10.020 -2.492 12.450 1.00 97.88 74 GLU A N 1
ATOM 605 C CA . GLU A 1 74 ? -10.826 -3.701 12.670 1.00 97.88 74 GLU A CA 1
ATOM 606 C C . GLU A 1 74 ? -12.025 -3.823 11.715 1.00 97.88 74 GLU A C 1
ATOM 608 O O . GLU A 1 74 ? -12.972 -4.554 12.000 1.00 97.88 74 GLU A O 1
ATOM 613 N N . ARG A 1 75 ? -11.971 -3.145 10.558 1.00 97.75 75 ARG A N 1
ATOM 614 C CA . ARG A 1 75 ? -12.894 -3.380 9.436 1.00 97.75 75 ARG A CA 1
ATOM 615 C C . ARG A 1 75 ? -12.936 -4.857 9.045 1.00 97.75 75 ARG A C 1
ATOM 617 O O . ARG A 1 75 ? -11.913 -5.551 9.074 1.00 97.75 75 ARG A O 1
ATOM 624 N N . GLY A 1 76 ? -14.114 -5.315 8.627 1.00 98.00 76 GLY A N 1
ATOM 625 C CA . GLY A 1 76 ? -14.314 -6.681 8.150 1.00 98.00 76 GLY A CA 1
ATOM 626 C C . GLY A 1 76 ? -13.539 -6.968 6.862 1.00 98.00 76 GLY A C 1
ATOM 627 O O . GLY A 1 76 ? -13.186 -6.060 6.109 1.00 98.00 76 GLY A O 1
ATOM 628 N N . VAL A 1 77 ? -13.279 -8.247 6.583 1.00 98.50 77 VAL A N 1
ATOM 629 C CA . VAL A 1 77 ? -12.598 -8.663 5.343 1.00 98.50 77 VAL A CA 1
ATOM 630 C C . VAL A 1 77 ? -13.373 -8.195 4.107 1.00 98.50 77 VAL A C 1
ATOM 632 O O . VAL A 1 77 ? -12.776 -7.626 3.200 1.00 98.50 77 VAL A O 1
ATOM 635 N N . GLU A 1 78 ? -14.695 -8.376 4.093 1.00 98.56 78 GLU A N 1
ATOM 636 C CA . GLU A 1 78 ? -15.560 -7.994 2.967 1.00 98.56 78 GLU A CA 1
ATOM 637 C C . GLU A 1 78 ? -15.535 -6.483 2.700 1.00 98.56 78 GLU A C 1
ATOM 639 O O . GLU A 1 78 ? -15.361 -6.065 1.558 1.00 98.56 78 GLU A O 1
ATOM 644 N N . GLU A 1 79 ? -15.615 -5.665 3.755 1.00 98.62 79 GLU A N 1
ATOM 645 C CA . GLU A 1 79 ? -15.529 -4.203 3.651 1.00 98.62 79 GLU A CA 1
ATOM 646 C C . GLU A 1 79 ? -14.173 -3.760 3.085 1.00 98.62 79 GLU A C 1
ATOM 648 O O . GLU A 1 79 ? -14.110 -2.912 2.198 1.00 98.62 79 GLU A O 1
ATOM 653 N N . ASN A 1 80 ? -13.074 -4.358 3.554 1.00 98.75 80 ASN A N 1
ATOM 654 C CA . ASN A 1 80 ? -11.742 -4.032 3.048 1.00 98.75 80 ASN A CA 1
ATOM 655 C C . ASN A 1 80 ? -11.567 -4.421 1.573 1.00 98.75 80 ASN A C 1
ATOM 657 O O . ASN A 1 80 ? -10.918 -3.683 0.832 1.00 98.75 80 ASN A O 1
ATOM 661 N N . LEU A 1 81 ? -12.130 -5.556 1.143 1.00 98.75 81 LEU A N 1
ATOM 662 C CA . LEU A 1 81 ? -12.086 -5.988 -0.256 1.00 98.75 81 LEU A CA 1
ATOM 663 C C . LEU A 1 81 ? -12.879 -5.042 -1.167 1.00 98.75 81 LEU A C 1
ATOM 665 O O . LEU A 1 81 ? -12.360 -4.661 -2.215 1.00 98.75 81 LEU A O 1
ATOM 669 N N . ASP A 1 82 ? -14.084 -4.628 -0.757 1.00 98.75 82 ASP A N 1
ATOM 670 C CA . ASP A 1 82 ? -14.888 -3.637 -1.488 1.00 98.75 82 ASP A CA 1
ATOM 671 C C . ASP A 1 82 ? -14.135 -2.310 -1.629 1.00 98.75 82 ASP A C 1
ATOM 673 O O . ASP A 1 82 ? -13.899 -1.823 -2.737 1.00 98.75 82 ASP A O 1
ATOM 677 N N . LEU A 1 83 ? -13.671 -1.754 -0.507 1.00 98.56 83 LEU A N 1
ATOM 678 C CA . LEU A 1 83 ? -12.963 -0.478 -0.501 1.00 98.56 83 LEU A CA 1
ATOM 679 C C . LEU A 1 83 ? -11.688 -0.529 -1.346 1.00 98.56 83 LEU A C 1
ATOM 681 O O . LEU A 1 83 ? -11.421 0.405 -2.101 1.00 98.56 83 LEU A O 1
ATOM 685 N N . PHE A 1 84 ? -10.909 -1.610 -1.260 1.00 98.56 84 PHE A N 1
ATOM 686 C CA . PHE A 1 84 ? -9.682 -1.746 -2.041 1.00 98.56 84 PHE A CA 1
ATOM 687 C C . PHE A 1 84 ? -9.961 -1.876 -3.547 1.00 98.56 84 PHE A C 1
ATOM 689 O O . PHE A 1 84 ? -9.247 -1.274 -4.354 1.00 98.56 84 PHE A O 1
ATOM 696 N N . ALA A 1 85 ? -11.032 -2.572 -3.942 1.00 98.38 85 ALA A N 1
ATOM 697 C CA . ALA A 1 85 ? -11.460 -2.634 -5.340 1.00 98.38 85 ALA A CA 1
ATOM 698 C C . ALA A 1 85 ? -11.839 -1.243 -5.881 1.00 98.38 85 ALA A C 1
ATOM 700 O O . ALA A 1 85 ? -11.416 -0.862 -6.973 1.00 98.38 85 ALA A O 1
ATOM 701 N N . ARG A 1 86 ? -12.553 -0.445 -5.083 1.00 98.31 86 ARG A N 1
ATOM 702 C CA . ARG A 1 86 ? -12.959 0.928 -5.430 1.00 98.31 86 ARG A CA 1
ATOM 703 C C . ARG A 1 86 ? -11.780 1.903 -5.480 1.00 98.31 86 ARG A C 1
ATOM 705 O O . ARG A 1 86 ? -11.733 2.773 -6.348 1.00 98.31 86 ARG A O 1
ATOM 712 N N . MET A 1 87 ? -10.774 1.711 -4.617 1.00 98.00 87 MET A N 1
ATOM 713 C CA . MET A 1 87 ? -9.492 2.425 -4.713 1.00 98.00 87 MET A CA 1
ATOM 714 C C . MET A 1 87 ? -8.801 2.155 -6.056 1.00 98.00 87 MET A C 1
ATOM 716 O O . MET A 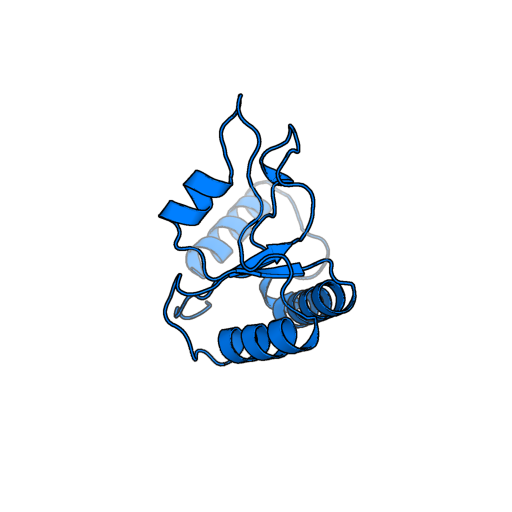1 87 ? -8.321 3.093 -6.687 1.00 98.00 87 MET A O 1
ATOM 720 N N . LYS A 1 88 ? -8.767 0.895 -6.515 1.00 96.50 88 LYS A N 1
ATOM 721 C CA . LYS A 1 88 ? -8.203 0.527 -7.827 1.00 96.50 88 LYS A CA 1
ATOM 722 C C . LYS A 1 88 ? -9.026 1.084 -8.993 1.00 96.50 88 LYS A C 1
ATOM 724 O O . LYS A 1 88 ? -8.448 1.442 -10.014 1.00 96.50 88 LYS A O 1
ATOM 729 N N . ALA A 1 89 ? -10.346 1.170 -8.838 1.00 97.06 89 ALA A N 1
ATOM 730 C CA . ALA A 1 89 ? -11.251 1.735 -9.839 1.00 97.06 89 ALA A CA 1
ATOM 731 C C . ALA A 1 89 ? -11.162 3.270 -9.967 1.00 97.06 89 ALA A C 1
ATOM 733 O O . ALA A 1 89 ? -11.749 3.828 -10.891 1.00 97.06 89 ALA A O 1
ATOM 734 N N . GLY A 1 90 ? -10.425 3.951 -9.079 1.00 95.75 90 GLY A N 1
ATOM 735 C CA . GLY A 1 90 ? -10.271 5.409 -9.107 1.00 95.75 90 GLY A CA 1
ATOM 736 C C . GLY A 1 90 ? -11.472 6.167 -8.535 1.00 95.75 90 GLY A C 1
ATOM 737 O O . GLY A 1 90 ? -11.695 7.319 -8.885 1.00 95.75 90 GLY A O 1
ATOM 738 N N . GLU A 1 91 ? -12.267 5.542 -7.661 1.00 97.56 91 GLU A N 1
ATOM 739 C CA . GLU A 1 91 ? -13.465 6.174 -7.081 1.00 97.56 91 GLU A CA 1
ATOM 740 C C . GLU A 1 91 ? -13.168 7.200 -5.974 1.00 97.56 91 GLU A C 1
ATOM 742 O O . GLU A 1 91 ? -14.083 7.854 -5.471 1.00 97.56 91 GLU A O 1
ATOM 747 N N . PHE A 1 92 ? -11.912 7.318 -5.542 1.00 96.62 92 PHE A N 1
ATOM 748 C CA . PHE A 1 92 ? -11.512 8.191 -4.440 1.00 96.62 92 PHE A CA 1
ATOM 749 C C . PHE A 1 92 ? -10.336 9.062 -4.844 1.00 96.62 92 PHE A C 1
ATOM 751 O O . PHE A 1 92 ? -9.447 8.587 -5.535 1.00 96.62 92 PHE A O 1
ATOM 758 N N . GLU A 1 93 ? -10.297 10.291 -4.338 1.00 96.12 93 GLU A N 1
ATOM 759 C CA . GLU A 1 93 ? -9.212 11.245 -4.575 1.00 96.12 93 GLU A CA 1
ATOM 760 C C . GLU A 1 93 ? -7.853 10.776 -4.022 1.00 96.12 93 GLU A C 1
ATOM 762 O O . GLU A 1 93 ? -7.759 9.925 -3.126 1.00 96.12 93 GLU A O 1
ATOM 767 N N . ASP A 1 94 ? -6.778 11.394 -4.514 1.00 94.62 94 ASP A N 1
ATOM 768 C CA . ASP A 1 94 ? -5.422 11.173 -4.009 1.00 94.62 94 ASP A CA 1
ATOM 769 C C . ASP A 1 94 ? -5.347 11.436 -2.496 1.00 94.62 94 ASP A C 1
ATOM 771 O O . ASP A 1 94 ? -5.750 12.482 -1.991 1.00 94.62 94 ASP A O 1
ATOM 775 N N . GLY A 1 95 ? -4.810 10.464 -1.754 1.00 91.38 95 GLY A N 1
ATOM 776 C CA . GLY A 1 95 ? -4.666 10.556 -0.298 1.00 91.38 95 GLY A CA 1
ATOM 777 C C . GLY A 1 95 ? -5.954 10.348 0.506 1.00 91.38 95 GLY A C 1
ATOM 778 O O . GLY A 1 95 ? -5.872 10.326 1.731 1.00 91.38 95 GLY A O 1
ATOM 779 N N . ALA A 1 96 ? -7.109 10.136 -0.138 1.00 95.00 96 ALA A N 1
ATOM 780 C CA . ALA A 1 96 ? -8.366 9.880 0.566 1.00 95.00 96 ALA A CA 1
ATOM 781 C C . ALA A 1 96 ? -8.362 8.539 1.318 1.00 95.00 96 ALA A C 1
ATOM 783 O O . ALA A 1 96 ? -8.982 8.420 2.372 1.00 95.00 96 ALA A O 1
ATOM 784 N N . ARG A 1 97 ? -7.684 7.525 0.762 1.00 97.38 97 ARG A N 1
ATOM 785 C CA . ARG A 1 97 ? -7.555 6.183 1.346 1.00 97.38 97 ARG A CA 1
ATOM 786 C C . ARG A 1 97 ? -6.213 5.548 1.022 1.00 97.38 97 ARG A C 1
ATOM 788 O O . ARG A 1 97 ? -5.624 5.784 -0.037 1.00 97.38 97 ARG A O 1
ATOM 795 N N . VAL A 1 98 ? -5.760 4.682 1.922 1.00 98.25 98 VAL A N 1
ATOM 796 C CA . VAL A 1 98 ? -4.559 3.857 1.745 1.00 98.25 98 VAL A CA 1
ATOM 797 C C . VAL A 1 98 ? -4.820 2.429 2.211 1.00 98.25 98 VAL A C 1
ATOM 799 O O . VAL A 1 98 ? -5.600 2.211 3.133 1.00 98.25 98 VAL A O 1
ATOM 802 N N . LEU A 1 99 ? -4.143 1.449 1.612 1.00 98.56 99 LEU A N 1
ATOM 803 C CA . LEU A 1 99 ? -4.102 0.092 2.158 1.00 98.56 99 LEU A CA 1
ATOM 804 C C . LEU A 1 99 ? -2.885 -0.021 3.072 1.00 98.56 99 LEU A C 1
ATOM 806 O O . LEU A 1 99 ? -1.767 0.294 2.651 1.00 98.56 99 LEU A O 1
ATOM 810 N N . ARG A 1 100 ? -3.085 -0.499 4.298 1.00 98.62 100 ARG A N 1
ATOM 811 C CA . ARG A 1 100 ? -2.015 -0.748 5.268 1.00 98.62 100 ARG A CA 1
ATOM 812 C C . ARG A 1 100 ? -1.887 -2.222 5.582 1.00 98.62 100 ARG A C 1
ATOM 814 O O . ARG A 1 100 ? -2.889 -2.928 5.660 1.00 98.62 100 ARG A O 1
ATOM 821 N N . ALA A 1 101 ? -0.662 -2.667 5.835 1.00 98.44 101 ALA A N 1
ATOM 822 C CA . ALA A 1 101 ? -0.445 -3.936 6.512 1.00 98.44 101 ALA A CA 1
ATOM 823 C C . ALA A 1 101 ? -0.853 -3.805 7.989 1.00 98.44 101 ALA A C 1
ATOM 825 O O . ALA A 1 101 ? -0.569 -2.794 8.623 1.00 98.44 101 ALA A O 1
ATOM 826 N N . LYS A 1 102 ? -1.501 -4.830 8.539 1.00 98.38 102 LYS A N 1
ATOM 827 C CA . LYS A 1 102 ? -1.863 -4.942 9.955 1.00 98.38 102 LYS A CA 1
ATOM 828 C C . LYS A 1 102 ? -0.732 -5.677 10.676 1.00 98.38 102 LYS A C 1
ATOM 830 O O . LYS A 1 102 ? -0.629 -6.897 10.565 1.00 98.38 102 LYS A O 1
ATOM 835 N N . ILE A 1 103 ? 0.134 -4.938 11.366 1.00 98.12 103 ILE A N 1
ATOM 836 C CA . ILE A 1 103 ? 1.318 -5.479 12.050 1.00 98.12 103 ILE A CA 1
ATOM 837 C C . ILE A 1 103 ? 1.242 -5.109 13.536 1.00 98.12 103 ILE A C 1
ATOM 839 O O . ILE A 1 103 ? 0.477 -5.736 14.268 1.00 98.12 103 ILE A O 1
ATOM 843 N N . ASP A 1 104 ? 1.991 -4.102 13.992 1.00 97.75 104 ASP A N 1
ATOM 844 C CA . ASP A 1 104 ? 2.052 -3.714 15.398 1.00 97.75 104 ASP A CA 1
ATOM 845 C C . ASP A 1 104 ? 2.310 -2.209 15.548 1.00 97.75 104 ASP A C 1
ATOM 847 O O . ASP A 1 104 ? 3.419 -1.715 15.326 1.00 97.75 104 ASP A O 1
ATOM 851 N N . MET A 1 105 ? 1.283 -1.475 15.982 1.00 97.12 105 MET A N 1
ATOM 852 C CA . MET A 1 105 ? 1.376 -0.035 16.229 1.00 97.12 105 MET A CA 1
ATOM 853 C C . MET A 1 105 ? 2.283 0.325 17.413 1.00 97.12 105 MET A C 1
ATOM 855 O O . MET A 1 105 ? 2.772 1.454 17.472 1.00 97.12 105 MET A O 1
ATOM 859 N N . ALA A 1 106 ? 2.568 -0.615 18.317 1.00 96.94 106 ALA A N 1
ATOM 860 C CA . ALA A 1 106 ? 3.460 -0.409 19.454 1.00 96.94 106 ALA A CA 1
ATOM 861 C C . ALA A 1 106 ? 4.918 -0.821 19.173 1.00 96.94 106 ALA A C 1
ATOM 863 O O . ALA A 1 106 ? 5.777 -0.630 20.036 1.00 96.94 106 ALA A O 1
ATOM 864 N N . SER A 1 107 ? 5.226 -1.330 17.973 1.00 97.12 107 SER A N 1
ATOM 865 C CA . SER A 1 107 ? 6.571 -1.797 17.628 1.00 97.12 107 SER A CA 1
ATOM 866 C C . SER A 1 107 ? 7.635 -0.703 17.843 1.00 97.12 107 SER A C 1
ATOM 868 O O . SER A 1 107 ? 7.426 0.455 17.449 1.00 97.12 107 SER A O 1
ATOM 870 N N . PRO A 1 108 ? 8.823 -1.038 18.389 1.00 95.25 108 PRO A N 1
ATOM 871 C CA . PRO A 1 108 ? 9.940 -0.096 18.486 1.00 95.25 108 PRO A CA 1
ATOM 872 C C . PRO A 1 108 ? 10.488 0.286 17.102 1.00 95.25 108 PRO A C 1
ATOM 874 O O . PRO A 1 108 ? 11.026 1.376 16.922 1.00 95.25 108 PRO A O 1
ATOM 877 N N . ASN A 1 109 ? 10.314 -0.579 16.097 1.00 95.94 109 ASN A N 1
ATOM 878 C CA . ASN A 1 109 ? 10.606 -0.256 14.707 1.00 95.94 109 ASN A CA 1
ATOM 879 C C . ASN A 1 109 ? 9.397 0.447 14.076 1.00 95.94 109 ASN A C 1
ATOM 881 O O . ASN A 1 109 ? 8.373 -0.192 13.816 1.00 95.94 109 ASN A O 1
ATOM 885 N N . MET A 1 110 ? 9.539 1.743 13.781 1.00 94.38 110 MET A N 1
ATOM 886 C CA . MET A 1 110 ? 8.481 2.559 13.173 1.00 94.38 110 MET A CA 1
ATOM 887 C C . MET A 1 110 ? 7.992 2.026 11.820 1.00 94.38 110 MET A C 1
ATOM 889 O O . MET A 1 110 ? 6.842 2.266 11.463 1.00 94.38 110 MET A O 1
ATOM 893 N N . ASN A 1 111 ? 8.821 1.284 11.079 1.00 95.88 111 ASN A N 1
ATOM 894 C CA . ASN A 1 111 ? 8.425 0.705 9.792 1.00 95.88 111 ASN A CA 1
ATOM 895 C C . ASN A 1 111 ? 7.428 -0.453 9.940 1.00 95.88 111 ASN A C 1
ATOM 897 O O . ASN A 1 111 ? 6.748 -0.797 8.980 1.00 95.88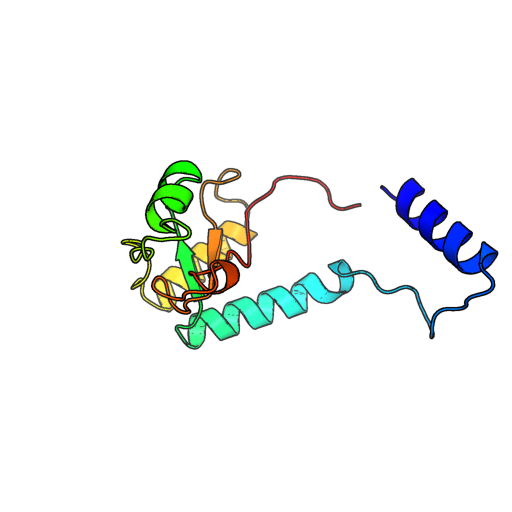 111 ASN A O 1
ATOM 901 N N . LEU A 1 112 ? 7.326 -1.042 11.134 1.00 96.94 112 LEU A N 1
ATOM 902 C CA . LEU A 1 112 ? 6.364 -2.103 11.443 1.00 96.94 112 LEU A CA 1
ATOM 903 C C . LEU A 1 112 ? 5.055 -1.559 12.038 1.00 96.94 112 LEU A C 1
ATOM 905 O O . LEU A 1 112 ? 4.160 -2.340 12.342 1.00 96.94 112 LEU A O 1
ATOM 909 N N . ARG A 1 113 ? 4.920 -0.233 12.180 1.00 97.50 113 ARG A N 1
ATOM 910 C CA . ARG A 1 113 ? 3.692 0.418 12.657 1.00 97.50 113 ARG A CA 1
ATOM 911 C C . ARG A 1 113 ? 2.733 0.640 11.492 1.00 97.50 113 ARG A C 1
ATOM 913 O O . ARG A 1 113 ? 2.743 1.707 10.875 1.00 97.50 113 ARG A O 1
ATOM 920 N N . ASP A 1 114 ? 1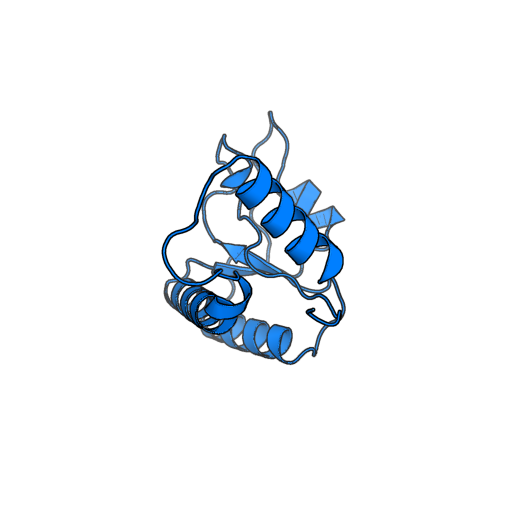.977 -0.410 11.181 1.00 97.94 114 ASP A N 1
ATOM 921 C CA . ASP A 1 114 ? 0.997 -0.514 10.092 1.00 97.94 114 ASP A CA 1
ATOM 922 C C . ASP A 1 114 ? 1.408 0.263 8.815 1.00 97.94 114 ASP A C 1
ATOM 924 O O . ASP A 1 114 ? 0.820 1.308 8.479 1.00 97.94 114 ASP A O 1
ATOM 928 N N . PRO A 1 115 ? 2.469 -0.194 8.113 1.00 97.81 115 PRO A N 1
ATOM 929 C CA . PRO A 1 115 ? 2.997 0.494 6.944 1.00 97.81 115 PRO A CA 1
ATOM 930 C C . PRO A 1 115 ? 1.993 0.495 5.790 1.00 97.81 115 PRO A C 1
ATOM 932 O O . PRO A 1 115 ? 1.248 -0.463 5.579 1.00 97.81 115 PRO A O 1
ATOM 935 N N . ILE A 1 116 ? 2.013 1.577 5.012 1.00 97.94 116 ILE A N 1
ATOM 936 C CA . ILE A 1 116 ? 1.214 1.714 3.793 1.00 97.94 116 ILE A CA 1
ATOM 937 C C . ILE A 1 116 ? 1.815 0.821 2.706 1.00 97.94 116 ILE A C 1
ATOM 939 O O . ILE A 1 116 ? 3.003 0.932 2.408 1.00 97.94 116 ILE A O 1
ATOM 943 N N . ILE A 1 117 ? 0.977 -0.018 2.103 1.00 98.00 117 ILE A N 1
ATOM 944 C CA . ILE A 1 117 ? 1.338 -0.913 0.998 1.00 98.00 117 ILE A CA 1
ATOM 945 C C . ILE A 1 117 ? 0.700 -0.492 -0.333 1.00 98.00 117 ILE A C 1
ATOM 947 O O . ILE A 1 117 ? 1.283 -0.755 -1.377 1.00 98.00 117 ILE A O 1
ATOM 951 N N . TYR A 1 118 ? -0.427 0.235 -0.312 1.00 98.12 118 TYR A N 1
ATOM 952 C CA . TYR A 1 118 ? -0.990 0.911 -1.491 1.00 98.12 118 TYR A CA 1
ATOM 953 C C . TYR A 1 118 ? -1.471 2.321 -1.151 1.00 98.12 118 TYR A C 1
ATOM 955 O O . TYR A 1 118 ? -2.040 2.558 -0.086 1.00 98.12 118 TYR A O 1
ATOM 963 N N . ARG A 1 119 ? -1.297 3.245 -2.099 1.00 97.00 119 ARG A N 1
ATOM 964 C CA . ARG A 1 119 ? -1.868 4.597 -2.068 1.00 97.00 119 ARG A CA 1
ATOM 965 C C . ARG A 1 119 ? -2.484 4.927 -3.420 1.00 97.00 119 ARG A C 1
ATOM 967 O O . ARG A 1 119 ? -1.985 4.458 -4.442 1.00 97.00 119 ARG A O 1
ATOM 974 N N . ILE A 1 120 ? -3.512 5.761 -3.411 1.00 96.25 120 ILE A N 1
ATOM 975 C CA . ILE A 1 120 ? -4.109 6.291 -4.636 1.00 96.25 120 ILE A CA 1
ATOM 976 C C . ILE A 1 120 ? -3.207 7.392 -5.193 1.00 96.25 120 ILE A C 1
ATOM 978 O O . ILE A 1 120 ? -2.681 8.212 -4.434 1.00 96.25 120 ILE A O 1
ATOM 982 N N . ARG A 1 121 ? -2.991 7.357 -6.509 1.00 94.62 121 ARG A N 1
ATOM 983 C CA . ARG A 1 121 ? -2.282 8.397 -7.249 1.00 94.62 121 ARG A CA 1
ATOM 984 C C . ARG A 1 121 ? -2.794 8.448 -8.684 1.00 94.62 121 ARG A C 1
ATOM 986 O O . ARG A 1 121 ? -2.484 7.553 -9.470 1.00 94.62 121 ARG A O 1
ATOM 993 N N . HIS A 1 122 ? -3.506 9.508 -9.041 1.00 92.19 122 HIS A N 1
ATOM 994 C CA . HIS A 1 122 ? -3.943 9.762 -10.414 1.00 92.19 122 HIS A CA 1
ATOM 995 C C . HIS A 1 122 ? -2.795 10.365 -11.229 1.00 92.19 122 HIS A C 1
ATOM 997 O O . HIS A 1 122 ? -2.680 11.575 -11.405 1.00 92.19 122 HIS A O 1
ATOM 1003 N N . ALA A 1 123 ? -1.900 9.503 -11.704 1.00 89.31 123 ALA A N 1
ATOM 1004 C CA . ALA A 1 123 ? -0.789 9.883 -12.567 1.00 89.31 123 ALA A CA 1
ATOM 1005 C C . ALA A 1 123 ? -0.554 8.811 -13.635 1.00 89.31 123 ALA A C 1
ATOM 1007 O O . ALA A 1 123 ? -0.734 7.621 -13.377 1.00 89.31 123 ALA A O 1
ATOM 1008 N N . HIS A 1 124 ? -0.116 9.229 -14.824 1.00 84.19 124 HIS A N 1
ATOM 1009 C CA . HIS A 1 124 ? 0.291 8.289 -15.863 1.00 84.19 124 HIS A CA 1
ATOM 1010 C C . HIS A 1 124 ? 1.570 7.560 -15.447 1.00 84.19 124 HIS A C 1
ATOM 1012 O O . HIS A 1 124 ? 2.552 8.187 -15.045 1.00 84.19 124 HIS A O 1
ATOM 1018 N N . HIS A 1 125 ? 1.544 6.233 -15.548 1.00 81.56 125 HIS A N 1
ATOM 1019 C CA . HIS A 1 125 ? 2.753 5.426 -15.483 1.00 81.56 125 HIS A CA 1
ATOM 1020 C C . HIS A 1 125 ? 3.517 5.564 -16.808 1.00 81.56 125 HIS A C 1
ATOM 1022 O O . HIS A 1 125 ? 2.885 5.637 -17.864 1.00 81.56 125 HIS A O 1
ATOM 1028 N N . HIS A 1 126 ? 4.846 5.641 -16.731 1.00 72.94 126 HIS A N 1
ATOM 1029 C CA . HIS A 1 126 ? 5.740 5.709 -17.890 1.00 72.94 126 HIS A CA 1
ATOM 1030 C C . HIS A 1 126 ? 5.826 4.380 -18.642 1.00 72.94 126 HIS A C 1
ATOM 1032 O O . HIS A 1 126 ? 5.603 3.323 -18.000 1.00 72.94 126 HIS A O 1
#

Foldseek 3Di:
DVVVVVVVVVVCVVVVDDDDDDDDDPVVCPVVLVVVLLVCLVVLFKAKAQDAPVRVVQQLDDLPDFGHDGPRSPDHSVVRVVVVVCLVVVVDDWRRMFMWTRAGRRDNPSCRNGHTSGTRDPDDDD

Sequence (126 aa):
DQEYIDAIMSDVKWLGFEWAGEVRYASQYFDQLHDWAVELIKAGKAYVDDLTPEQAREYRGTLTEPGKNSPFRERGVEENLDLFARMKAGEFEDGARVLRAKIDMASPNMNLRDPIIYRIRHAHHH

Radius of gyration: 18.1 Å; chains: 1; bounding box: 47×28×43 Å

Secondary structure (DSSP, 8-state):
-HHHHHHHHHHHHHTT---SSSPP-GGGGHHHHHHHHHHHHHTTSEEEE---HHHHHHHH--SSS-----TTTT--HHHHHHHHHHHHTT-S-TTS-EEEE---TT-SSGGGSS-EEEE-------

Organism: Pseudomonas syringae pv. syringae (NCBI:txid321)